Protein AF-A0A8J3QB70-F1 (afdb_monomer)

Radius of gyration: 19.23 Å; Cα contacts (8 Å, |Δi|>4): 123; chains: 1; bounding box: 42×31×62 Å

Mean predicted aligned error: 4.11 Å

Nearest PDB structures (foldseek):
  6f09-assembly3_P  TM=2.646E-01  e=9.491E-01  Homo sapiens
  7zub-assembly1_C  TM=2.980E-01  e=3.956E+00  Homo sapiens

Organism: NCBI:txid1392758

Solvent-accessible surface area (backbone atoms only — not comparable to full-atom values): 8640 Å² total; per-residue (Å²): 129,57,74,67,58,50,51,53,50,52,52,49,54,52,51,52,49,53,47,52,52,50,50,56,53,41,72,76,52,68,47,61,61,56,36,52,57,21,56,73,34,81,94,36,24,68,59,29,46,53,51,53,64,74,47,66,52,70,52,46,59,71,43,38,70,63,43,52,54,42,39,33,73,36,84,94,48,32,67,57,38,48,55,42,57,71,64,39,57,64,72,58,48,69,68,49,47,60,61,53,52,50,52,51,70,70,36,90,82,60,50,42,58,38,53,45,36,45,44,54,49,29,57,73,68,69,36,61,70,65,32,49,54,52,32,55,52,22,58,69,42,90,48,70,65,33,26,49,45,20,64,68,60,77,77,112

Sequence (156 aa):
MDSDSEQLWLAFVQAEQAYREAMGALRRTNMEEVLREGLERLPWRRQALAVLGASNVEISERLLPELFELAGVSHSLIDEVRRCISRIPRDVLERKLPGFVAVLIANPKSDYEAYRRTAELLRLLEMGDLLSELVDAAAMSPDSDIREVAVDFQRG

Foldseek 3Di:
DDPVVVVVVVVVVVVVVVVVVVLVVCVVDPVLVVLLVQLVDPVRNQVSLVSLLVDDLVSLLVCVLSLLVCLQPPPVCNVSSLSSNLVHDLVSCVVPVLVVLVVLLPDPPRDLSSLLSSLVSCVVNVVVVSSVVSLVSQCVDPDPSSNVSNVVRVVD

Secondary structure (DSSP, 8-state):
--HHHHHHHHHHHHHHHHHHHHHHHHTTS-HHHHHHHHHHSTTTHHHHHHHHHHS-HHHHHHTHHHHHHHHHH-TTSHHHHHHHHHTS-HHHHHHHHHHHHHHHHH-TT--HHHHHHHHHHHHHTT-HHHHHHHHHHHHT-SSHHHHHHHHHHTT-

Structure (mmCIF, N/CA/C/O backbone):
data_AF-A0A8J3QB70-F1
#
_entry.id   AF-A0A8J3QB70-F1
#
loop_
_atom_site.group_PDB
_atom_site.id
_atom_site.type_symbol
_atom_site.label_atom_id
_atom_site.label_alt_id
_atom_site.label_comp_id
_atom_site.label_asym_id
_atom_site.label_entity_id
_atom_site.label_seq_id
_atom_site.pdbx_PDB_ins_code
_atom_site.Cartn_x
_atom_site.Cartn_y
_atom_site.Cartn_z
_atom_site.occupancy
_atom_site.B_iso_or_equiv
_atom_site.auth_seq_id
_atom_site.auth_comp_id
_atom_site.auth_asym_id
_atom_site.auth_atom_id
_atom_site.pdbx_PDB_model_num
ATOM 1 N N . MET A 1 1 ? -7.386 -12.472 39.219 1.00 62.75 1 MET A N 1
ATOM 2 C CA . MET A 1 1 ? -6.705 -11.413 38.453 1.00 62.75 1 MET A CA 1
ATOM 3 C C . MET A 1 1 ? -6.066 -10.522 39.500 1.00 62.75 1 MET A C 1
ATOM 5 O O . MET A 1 1 ? -6.769 -10.204 40.451 1.00 62.75 1 MET A O 1
ATOM 9 N N . ASP A 1 2 ? -4.758 -10.274 39.453 1.00 84.06 2 ASP A N 1
ATOM 10 C CA . ASP A 1 2 ? -4.161 -9.320 40.398 1.00 84.06 2 ASP A CA 1
ATOM 11 C C . ASP A 1 2 ? -4.564 -7.881 40.029 1.00 84.06 2 ASP A C 1
ATOM 13 O O . ASP A 1 2 ? -5.095 -7.634 38.942 1.00 84.06 2 ASP A O 1
ATOM 17 N N . SER A 1 3 ? -4.368 -6.950 40.966 1.00 83.94 3 SER A N 1
ATOM 18 C CA . SER A 1 3 ? -4.778 -5.546 40.816 1.00 83.94 3 SER A CA 1
ATOM 19 C C . SER A 1 3 ? -4.171 -4.893 39.569 1.00 83.94 3 SER A C 1
ATOM 21 O O . SER A 1 3 ? -4.827 -4.081 38.922 1.00 83.94 3 SER A O 1
ATOM 23 N N . ASP A 1 4 ? -2.942 -5.258 39.209 1.00 89.12 4 ASP A N 1
ATOM 24 C CA . ASP A 1 4 ? -2.239 -4.681 38.061 1.00 89.12 4 ASP A CA 1
ATOM 25 C C . ASP A 1 4 ? -2.830 -5.198 36.744 1.00 89.12 4 ASP A C 1
ATOM 27 O O . ASP A 1 4 ? -3.078 -4.428 35.817 1.00 89.12 4 ASP A O 1
ATOM 31 N N . SER A 1 5 ? -3.148 -6.492 36.680 1.00 93.12 5 SER A N 1
ATOM 32 C CA . SER A 1 5 ? -3.818 -7.102 35.532 1.00 93.12 5 SER A CA 1
ATOM 33 C C . SER A 1 5 ? -5.226 -6.537 35.322 1.00 93.12 5 SER A C 1
ATOM 35 O O . SER A 1 5 ? -5.628 -6.305 34.182 1.00 93.12 5 SER A O 1
ATOM 37 N N . GLU A 1 6 ? -5.973 -6.281 36.400 1.00 94.81 6 GLU A N 1
ATOM 38 C CA . GLU A 1 6 ? -7.301 -5.658 36.324 1.00 94.81 6 GLU A CA 1
ATOM 39 C C . GLU A 1 6 ? -7.218 -4.207 35.824 1.00 94.81 6 GLU A C 1
ATOM 41 O O . GLU A 1 6 ? -7.992 -3.808 34.952 1.00 94.81 6 GLU A O 1
ATOM 46 N N . GLN A 1 7 ? -6.237 -3.432 36.297 1.00 95.38 7 GLN A N 1
ATOM 47 C CA . GLN A 1 7 ? -6.006 -2.061 35.831 1.00 95.38 7 GLN A CA 1
ATOM 48 C C . GLN A 1 7 ? -5.597 -2.008 34.354 1.00 95.38 7 GLN A C 1
ATOM 50 O O . GLN A 1 7 ? -6.139 -1.199 33.596 1.00 95.38 7 GLN A O 1
ATOM 55 N N . LEU A 1 8 ? -4.686 -2.886 33.921 1.00 96.25 8 LEU A N 1
ATOM 56 C CA . LEU A 1 8 ? -4.284 -2.992 32.516 1.00 96.25 8 LEU A CA 1
ATOM 57 C C . LEU A 1 8 ? -5.463 -3.390 31.620 1.00 96.25 8 LEU A C 1
ATOM 59 O O . LEU A 1 8 ? -5.638 -2.824 30.539 1.00 96.25 8 LEU A O 1
ATOM 63 N N . TRP A 1 9 ? -6.299 -4.324 32.078 1.00 95.81 9 TRP A N 1
ATOM 64 C CA . TRP A 1 9 ? -7.497 -4.736 31.352 1.00 95.81 9 TRP A CA 1
ATOM 65 C C . TRP A 1 9 ? -8.510 -3.594 31.211 1.00 95.81 9 TRP A C 1
ATOM 67 O O . TRP A 1 9 ? -9.014 -3.345 30.115 1.00 95.81 9 TRP A O 1
ATOM 77 N N . LEU A 1 10 ? -8.769 -2.847 32.287 1.00 96.88 10 LEU A N 1
ATOM 78 C CA . LEU A 1 10 ? -9.656 -1.681 32.251 1.00 96.88 10 LEU A CA 1
ATOM 79 C C . LEU A 1 10 ? -9.141 -0.601 31.292 1.00 96.88 10 LEU A C 1
ATOM 81 O O . LEU A 1 10 ? -9.922 -0.069 30.501 1.00 96.88 10 LEU A O 1
ATOM 85 N N . ALA A 1 11 ? -7.837 -0.316 31.309 1.00 97.12 11 ALA A N 1
ATOM 86 C CA . ALA A 1 11 ? -7.223 0.638 30.387 1.00 97.12 11 ALA A CA 1
ATOM 87 C C . ALA A 1 11 ? -7.376 0.198 28.919 1.00 97.12 11 ALA A C 1
ATOM 89 O O . ALA A 1 11 ? -7.689 1.019 28.055 1.00 97.12 11 ALA A O 1
ATOM 90 N N . PHE A 1 12 ? -7.218 -1.098 28.634 1.00 96.44 12 PHE A N 1
ATOM 91 C CA . PHE A 1 12 ? -7.436 -1.651 27.298 1.00 96.44 12 PHE A CA 1
ATOM 92 C C . PHE A 1 12 ? -8.887 -1.476 26.826 1.00 96.44 12 PHE A C 1
ATOM 94 O O . PHE A 1 12 ? -9.117 -0.983 25.721 1.00 96.44 12 PHE A O 1
ATOM 101 N N . VAL A 1 13 ? -9.871 -1.814 27.668 1.00 97.62 13 VAL A N 1
ATOM 102 C CA . VAL A 1 13 ? -11.301 -1.657 27.341 1.00 97.62 13 VAL A CA 1
ATOM 103 C C . VAL A 1 13 ? -11.650 -0.189 27.069 1.00 97.62 13 VAL A C 1
ATOM 105 O O . VAL A 1 13 ? -12.363 0.111 26.110 1.00 97.62 13 VAL A O 1
ATOM 108 N N . GLN A 1 14 ? -11.114 0.742 27.864 1.00 97.62 14 GLN A N 1
ATOM 109 C CA . GLN A 1 14 ? -11.310 2.180 27.649 1.00 97.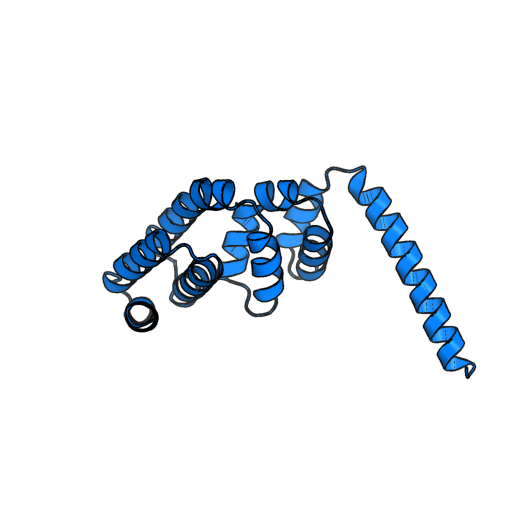62 14 GLN A CA 1
ATOM 110 C C . GLN A 1 14 ? -10.693 2.656 26.328 1.00 97.62 14 GLN A C 1
ATOM 112 O O . GLN A 1 14 ? -11.329 3.410 25.588 1.00 97.62 14 GLN A O 1
ATOM 117 N N . ALA A 1 15 ? -9.485 2.193 25.999 1.00 96.12 15 ALA A N 1
ATOM 118 C CA . ALA A 1 15 ? -8.838 2.511 24.730 1.00 96.12 15 ALA A CA 1
ATOM 119 C C . ALA A 1 15 ? -9.634 1.970 23.530 1.00 96.12 15 ALA A C 1
ATOM 121 O O . ALA A 1 15 ? -9.799 2.671 22.530 1.00 96.12 15 ALA A O 1
ATOM 122 N N . GLU A 1 16 ? -10.181 0.756 23.632 1.00 95.94 16 GLU A N 1
ATOM 123 C CA . GLU A 1 16 ? -11.034 0.173 22.595 1.00 95.94 16 GLU A CA 1
ATOM 124 C C . GLU A 1 16 ? -12.334 0.974 22.409 1.00 95.94 16 GLU A C 1
ATOM 126 O O . GLU A 1 16 ? -12.769 1.202 21.276 1.00 95.94 16 GLU A O 1
ATOM 131 N N . GLN A 1 17 ? -12.952 1.438 23.499 1.00 96.88 17 GLN A N 1
ATOM 132 C CA . GLN A 1 17 ? -14.138 2.289 23.423 1.00 96.88 17 GLN A CA 1
ATOM 133 C C . GLN A 1 17 ? -13.825 3.625 22.734 1.00 96.88 17 GLN A C 1
ATOM 135 O O . GLN A 1 17 ? -14.523 3.997 21.788 1.00 96.88 17 GLN A O 1
ATOM 140 N N . ALA A 1 18 ? -12.744 4.300 23.137 1.00 96.00 18 ALA A N 1
ATOM 141 C CA . ALA A 1 18 ? -12.305 5.546 22.510 1.00 96.00 18 ALA A CA 1
ATOM 142 C C . ALA A 1 18 ? -11.999 5.356 21.013 1.00 96.00 18 ALA A C 1
ATOM 144 O O . ALA A 1 18 ? -12.390 6.179 20.183 1.00 96.00 18 ALA A O 1
ATOM 145 N N . TYR A 1 19 ? -11.366 4.238 20.642 1.00 93.44 19 TYR A N 1
ATOM 146 C CA . TYR A 1 19 ? -11.132 3.878 19.244 1.00 93.44 19 TYR A CA 1
ATOM 147 C C . TYR A 1 19 ? -12.443 3.699 18.465 1.00 93.44 19 TYR A C 1
ATOM 149 O O . TYR A 1 19 ? -12.586 4.245 17.370 1.00 93.44 19 TYR A O 1
ATOM 157 N N . ARG A 1 20 ? -13.425 2.975 19.019 1.00 93.25 20 ARG A N 1
ATOM 158 C CA . ARG A 1 20 ? -14.737 2.774 18.378 1.00 93.25 20 ARG A CA 1
ATOM 159 C C . ARG A 1 20 ? -15.480 4.092 18.164 1.00 93.25 20 ARG A C 1
ATOM 161 O O . ARG A 1 20 ? -16.048 4.302 17.090 1.00 93.25 20 ARG A O 1
ATOM 168 N N . GLU A 1 21 ? -15.448 4.988 19.146 1.00 95.50 21 GLU A N 1
ATOM 169 C CA . GLU A 1 21 ? -16.043 6.324 19.045 1.00 95.50 21 GLU A CA 1
ATOM 170 C C . GLU A 1 21 ? -15.349 7.172 17.967 1.00 95.50 21 GLU A C 1
ATOM 172 O O . GLU A 1 21 ? -16.026 7.742 17.104 1.00 95.50 21 GLU A O 1
ATOM 177 N N . ALA A 1 22 ? -14.011 7.179 17.945 1.00 94.19 22 ALA A N 1
ATOM 178 C CA . ALA A 1 22 ? -13.217 7.876 16.935 1.00 94.19 22 ALA A CA 1
ATOM 179 C C . ALA A 1 22 ? -13.473 7.334 15.519 1.00 94.19 22 ALA A C 1
ATOM 181 O O . ALA A 1 22 ? -13.692 8.113 14.593 1.00 94.19 22 ALA A O 1
ATOM 182 N N . MET A 1 23 ? -13.537 6.011 15.346 1.00 93.00 23 MET A N 1
ATOM 183 C CA . MET A 1 23 ? -13.899 5.379 14.073 1.00 93.00 23 MET A CA 1
ATOM 184 C C . MET A 1 23 ? -15.318 5.745 13.634 1.00 93.00 23 MET A C 1
ATOM 186 O O . MET A 1 23 ? -15.562 5.999 12.453 1.00 93.00 23 MET A O 1
ATOM 190 N N . GLY A 1 24 ? -16.264 5.802 14.575 1.00 92.12 24 GLY A N 1
ATOM 191 C CA . GLY A 1 24 ? -17.619 6.272 14.310 1.00 92.12 24 GLY A CA 1
ATOM 192 C C . GLY A 1 24 ? -17.649 7.725 13.833 1.00 92.12 24 GLY A C 1
ATOM 193 O O . GLY A 1 24 ? -18.392 8.042 12.906 1.00 92.12 24 GLY A O 1
ATOM 194 N N . ALA A 1 25 ? -16.840 8.600 14.436 1.00 93.88 25 ALA A N 1
ATOM 195 C CA . ALA A 1 25 ? -16.692 9.988 14.005 1.00 93.88 25 ALA A CA 1
ATOM 196 C C . ALA A 1 25 ? -16.044 10.092 12.620 1.00 93.88 25 ALA A C 1
ATOM 198 O O . ALA A 1 25 ? -16.581 10.783 11.759 1.00 93.88 25 ALA A O 1
ATOM 199 N N . LEU A 1 26 ? -14.963 9.349 12.377 1.00 92.94 26 LEU A N 1
ATOM 200 C CA . LEU A 1 26 ? -14.238 9.349 11.109 1.00 92.94 26 LEU A CA 1
ATOM 201 C C . LEU A 1 26 ? -15.118 8.895 9.933 1.00 92.94 26 LEU A C 1
ATOM 203 O O . LEU A 1 26 ? -15.086 9.489 8.863 1.00 92.94 26 LEU A O 1
ATOM 207 N N . ARG A 1 27 ? -15.989 7.900 10.135 1.00 90.38 27 ARG A N 1
ATOM 208 C CA . ARG A 1 27 ? -16.948 7.452 9.104 1.00 90.38 27 ARG A CA 1
ATOM 209 C C . ARG A 1 27 ? -17.987 8.509 8.715 1.00 90.38 27 ARG A C 1
ATOM 211 O O . ARG A 1 27 ? -18.642 8.351 7.691 1.00 90.38 27 ARG A O 1
ATOM 218 N N . ARG A 1 28 ? -18.176 9.547 9.536 1.00 92.38 28 ARG A N 1
ATOM 219 C CA . ARG A 1 28 ? -19.089 10.670 9.263 1.00 92.38 28 ARG A CA 1
ATOM 220 C C . ARG A 1 28 ? -18.389 11.866 8.612 1.00 92.38 28 ARG A C 1
ATOM 222 O O . ARG A 1 28 ? -19.056 12.856 8.327 1.00 92.38 28 ARG A O 1
ATOM 229 N N . THR A 1 29 ? -17.076 11.801 8.401 1.00 92.69 29 THR A N 1
ATOM 230 C CA . THR A 1 29 ? -16.297 12.838 7.712 1.00 92.69 29 THR A CA 1
ATOM 231 C C . THR A 1 29 ? -15.894 12.373 6.311 1.00 92.69 29 THR A C 1
ATOM 233 O O . THR A 1 29 ? -16.279 11.292 5.858 1.00 92.69 29 THR A O 1
ATOM 236 N N . ASN A 1 30 ? -15.098 13.185 5.607 1.00 93.19 30 ASN A N 1
ATOM 237 C CA . ASN A 1 30 ? -14.412 12.751 4.396 1.00 93.19 30 ASN A CA 1
ATOM 238 C C . ASN A 1 30 ? -13.240 11.819 4.753 1.00 93.19 30 ASN A C 1
ATOM 240 O O . ASN A 1 30 ? -12.077 12.222 4.764 1.00 93.19 30 ASN A O 1
ATOM 244 N N . MET A 1 31 ? -13.558 10.571 5.099 1.00 94.44 31 MET A N 1
ATOM 245 C CA . MET A 1 31 ? -12.571 9.590 5.559 1.00 94.44 31 MET A CA 1
ATOM 246 C C . MET A 1 31 ? -11.460 9.344 4.531 1.00 94.44 31 MET A C 1
ATOM 248 O O . MET A 1 31 ? -10.323 9.108 4.918 1.00 94.44 31 MET A O 1
ATOM 252 N N . GLU A 1 32 ? -11.765 9.431 3.235 1.00 95.56 32 GLU A N 1
ATOM 253 C CA . GLU A 1 32 ? -10.765 9.303 2.173 1.00 95.56 32 GLU A CA 1
ATOM 254 C C . GLU A 1 32 ? -9.684 10.386 2.268 1.00 95.56 32 GLU A C 1
ATOM 256 O O . GLU A 1 32 ? -8.500 10.069 2.228 1.00 95.56 32 GLU A O 1
ATOM 261 N N . GLU A 1 33 ? 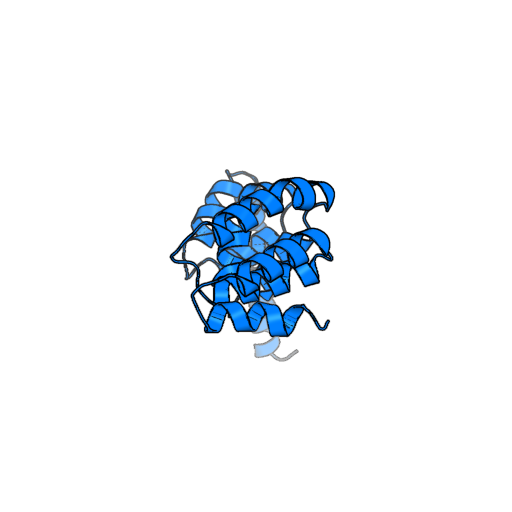-10.077 11.648 2.436 1.00 95.81 33 GLU A N 1
ATOM 262 C CA . GLU A 1 33 ? -9.148 12.778 2.536 1.00 95.81 33 GLU A CA 1
ATOM 263 C C . GLU A 1 33 ? -8.283 12.696 3.798 1.00 95.81 33 GLU A C 1
ATOM 265 O O . GLU A 1 33 ? -7.067 12.859 3.723 1.00 95.81 33 GLU A O 1
ATOM 270 N N . VAL A 1 34 ? -8.886 12.335 4.935 1.00 96.00 34 VAL A N 1
ATOM 271 C CA . VAL A 1 34 ? -8.145 12.132 6.191 1.00 96.00 34 VAL A CA 1
ATOM 272 C C . VAL A 1 34 ? -7.130 10.995 6.057 1.00 96.00 34 VAL A C 1
ATOM 274 O O . VAL A 1 34 ? -6.005 11.094 6.549 1.00 96.00 34 VAL A O 1
ATOM 277 N N . LEU A 1 35 ? -7.509 9.899 5.394 1.00 96.62 35 LEU A N 1
ATOM 278 C CA . LEU A 1 35 ? -6.607 8.772 5.180 1.00 96.62 35 LEU A CA 1
ATOM 279 C C . LEU A 1 35 ? -5.500 9.108 4.185 1.00 96.62 35 LEU A C 1
ATOM 281 O O . LEU A 1 35 ? -4.362 8.734 4.446 1.00 96.62 35 LEU A O 1
ATOM 285 N N . ARG A 1 36 ? -5.791 9.853 3.114 1.00 97.00 36 ARG A N 1
ATOM 286 C CA . ARG A 1 36 ? -4.776 10.362 2.181 1.00 97.00 36 ARG A CA 1
ATOM 287 C C . ARG A 1 36 ? -3.711 11.179 2.912 1.00 97.00 36 ARG A C 1
ATOM 289 O O . ARG A 1 36 ? -2.533 10.837 2.852 1.00 97.00 36 ARG A O 1
ATOM 296 N N . GLU A 1 37 ? -4.127 12.167 3.704 1.00 95.75 37 GLU A N 1
ATOM 297 C CA . GLU A 1 37 ? -3.215 12.976 4.527 1.00 95.75 37 GLU A CA 1
ATOM 298 C C . GLU A 1 37 ? -2.428 12.108 5.529 1.00 95.75 37 GLU A C 1
ATOM 300 O O . GLU A 1 37 ? -1.231 12.306 5.760 1.00 95.75 37 GLU A O 1
ATOM 305 N N . GLY A 1 38 ? -3.087 11.102 6.110 1.00 95.62 38 GLY A N 1
ATOM 306 C CA . GLY A 1 38 ? -2.456 10.131 6.999 1.00 95.62 38 GLY A CA 1
ATOM 307 C C . GLY A 1 38 ? -1.386 9.273 6.317 1.00 95.62 38 GLY A C 1
ATOM 308 O O . GLY A 1 38 ? -0.360 8.988 6.933 1.00 95.62 38 GLY A O 1
ATOM 309 N N . LEU A 1 39 ? -1.588 8.881 5.056 1.00 95.56 39 LEU A N 1
ATOM 310 C CA . LEU A 1 39 ? -0.618 8.114 4.269 1.00 95.56 39 LEU A CA 1
ATOM 311 C C . LEU A 1 39 ? 0.612 8.956 3.899 1.00 95.56 39 LEU A C 1
ATOM 313 O O . LEU A 1 39 ? 1.734 8.443 3.912 1.00 95.56 39 LEU A O 1
ATOM 317 N N . GLU A 1 40 ? 0.442 10.252 3.652 1.00 93.06 40 GLU A N 1
ATOM 318 C CA . GLU A 1 40 ? 1.552 11.166 3.357 1.00 93.06 40 GLU A CA 1
ATOM 319 C C . GLU A 1 40 ? 2.449 11.404 4.586 1.00 93.06 40 GLU A C 1
ATOM 321 O O . GLU A 1 40 ? 3.674 11.512 4.468 1.00 93.06 40 GLU A O 1
ATOM 326 N N . ARG A 1 41 ? 1.878 11.408 5.797 1.00 92.06 41 ARG A N 1
ATOM 327 C CA . ARG A 1 41 ? 2.600 11.729 7.038 1.00 92.06 41 ARG A CA 1
ATOM 328 C C . ARG A 1 41 ? 3.225 10.501 7.698 1.00 92.06 41 ARG A C 1
ATOM 330 O O . ARG A 1 41 ? 2.531 9.655 8.258 1.00 92.06 41 ARG A O 1
ATOM 337 N N . LEU A 1 42 ? 4.564 10.457 7.743 1.00 87.38 42 LEU A N 1
ATOM 338 C CA . LEU A 1 42 ? 5.337 9.365 8.367 1.00 87.38 42 LEU A CA 1
ATOM 339 C C . LEU A 1 42 ? 4.822 8.926 9.755 1.00 87.38 42 LEU A C 1
ATOM 341 O O . LEU A 1 42 ? 4.676 7.720 9.953 1.00 87.38 42 LEU A O 1
ATOM 345 N N . PRO A 1 43 ? 4.497 9.834 10.702 1.00 91.50 43 PRO A N 1
ATOM 346 C CA . PRO A 1 43 ? 4.048 9.423 12.032 1.00 91.50 43 PRO A CA 1
ATOM 347 C C . PRO A 1 43 ? 2.654 8.780 12.055 1.00 91.50 43 PRO A C 1
ATOM 349 O O . PRO A 1 43 ? 2.299 8.162 13.055 1.00 91.50 43 PRO A O 1
ATOM 352 N N . TRP A 1 44 ? 1.850 8.963 11.002 1.00 94.00 44 TRP A N 1
ATOM 353 C CA . TRP A 1 44 ? 0.432 8.577 10.958 1.00 94.00 44 TRP A CA 1
ATOM 354 C C . TRP A 1 44 ? 0.155 7.433 9.989 1.00 94.00 44 TRP A C 1
ATOM 356 O O . TRP A 1 44 ? -0.891 6.790 10.065 1.00 94.00 44 TRP A O 1
ATOM 366 N N . ARG A 1 45 ? 1.101 7.146 9.094 1.00 94.75 45 ARG A N 1
ATOM 367 C CA . ARG A 1 45 ? 0.939 6.182 8.006 1.00 94.75 45 ARG A CA 1
ATOM 368 C C . ARG A 1 45 ? 0.510 4.799 8.481 1.00 94.75 45 ARG A C 1
ATOM 370 O O . ARG A 1 45 ? -0.382 4.199 7.890 1.00 94.75 45 ARG A O 1
ATOM 377 N N . ARG A 1 46 ? 1.100 4.299 9.573 1.00 94.38 46 ARG A N 1
ATOM 378 C CA . ARG A 1 46 ? 0.733 2.993 10.148 1.00 94.38 46 ARG A CA 1
ATOM 379 C C . ARG A 1 46 ? -0.734 2.975 10.591 1.00 94.38 46 ARG A C 1
ATOM 381 O O . ARG A 1 46 ? -1.438 2.007 10.325 1.00 94.38 46 ARG A O 1
ATOM 388 N N . GLN A 1 47 ? -1.200 4.038 11.240 1.00 95.00 47 GLN A N 1
ATOM 389 C CA . GLN A 1 47 ? -2.584 4.179 11.690 1.00 95.00 47 GLN A CA 1
ATOM 390 C C . GLN A 1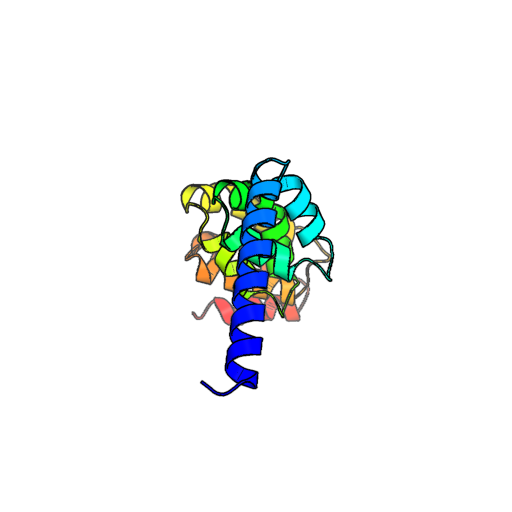 47 ? -3.533 4.343 10.502 1.00 95.00 47 GLN A C 1
ATOM 392 O O . GLN A 1 47 ? -4.579 3.702 10.484 1.00 95.00 47 GLN A O 1
ATOM 397 N N . ALA A 1 48 ? -3.151 5.122 9.486 1.00 96.56 48 ALA A N 1
ATOM 398 C CA . ALA A 1 48 ? -3.926 5.265 8.257 1.00 96.56 48 ALA A CA 1
ATOM 399 C C . ALA A 1 48 ? -4.114 3.912 7.552 1.00 96.56 48 ALA A C 1
ATOM 401 O O . ALA A 1 48 ? -5.239 3.543 7.226 1.00 96.56 48 ALA A O 1
ATOM 402 N N . LEU A 1 49 ? -3.047 3.117 7.411 1.00 96.38 49 LEU A N 1
ATOM 403 C CA . LEU A 1 49 ? -3.121 1.766 6.845 1.00 96.38 49 LEU A CA 1
ATOM 404 C C . LEU A 1 49 ? -3.966 0.815 7.701 1.00 96.38 49 LEU A C 1
ATOM 406 O O . LEU A 1 49 ? -4.747 0.040 7.155 1.00 96.38 49 LEU A O 1
ATOM 410 N N . ALA A 1 50 ? -3.862 0.881 9.032 1.00 94.50 50 ALA A N 1
ATOM 411 C CA . ALA A 1 50 ? -4.691 0.067 9.922 1.00 94.50 50 ALA A CA 1
ATOM 412 C C . ALA A 1 50 ? -6.185 0.404 9.773 1.00 94.50 50 ALA A C 1
ATOM 414 O O . ALA A 1 50 ? -7.021 -0.494 9.655 1.00 94.50 50 ALA A O 1
ATOM 415 N N . VAL A 1 51 ? -6.523 1.696 9.724 1.00 94.94 51 VAL A N 1
ATOM 416 C CA . VAL A 1 51 ? -7.897 2.162 9.504 1.00 94.94 51 VAL A CA 1
ATOM 417 C C . VAL A 1 51 ? -8.391 1.756 8.119 1.00 94.94 51 VAL A C 1
ATOM 419 O O . VAL A 1 51 ? -9.509 1.259 8.000 1.00 94.94 51 VAL A O 1
ATOM 422 N N . LEU A 1 52 ? -7.570 1.903 7.081 1.00 95.69 52 LEU A N 1
ATOM 423 C CA . LEU A 1 52 ? -7.905 1.490 5.720 1.00 95.69 52 LEU A CA 1
ATOM 424 C C . LEU A 1 52 ? -8.143 -0.028 5.633 1.00 95.69 52 LEU A C 1
ATOM 426 O O . LEU A 1 52 ? -9.135 -0.479 5.056 1.00 95.69 52 LEU A O 1
ATOM 430 N N . GLY A 1 53 ? -7.303 -0.815 6.310 1.00 93.94 53 GLY A N 1
ATOM 431 C CA . GLY A 1 53 ? -7.448 -2.259 6.506 1.00 93.94 53 GLY A CA 1
ATOM 432 C C . GLY A 1 53 ? -8.778 -2.675 7.149 1.00 93.94 53 GLY A C 1
ATOM 433 O O . GLY A 1 53 ? -9.312 -3.733 6.826 1.00 93.94 53 GLY A O 1
ATOM 434 N N . ALA A 1 54 ? -9.344 -1.824 8.007 1.00 91.81 54 ALA A N 1
ATOM 435 C CA . ALA A 1 54 ? -10.627 -2.038 8.681 1.00 91.81 54 ALA A CA 1
ATOM 436 C C . ALA A 1 54 ? -11.822 -1.324 8.009 1.00 91.81 54 ALA A C 1
ATOM 438 O O . ALA A 1 54 ? -12.960 -1.442 8.472 1.00 91.81 54 ALA A O 1
ATOM 439 N N . SER A 1 55 ? -11.577 -0.552 6.947 1.00 91.12 55 SER A N 1
ATOM 440 C CA . SER A 1 55 ? -12.582 0.252 6.240 1.00 91.12 55 SER A CA 1
ATOM 441 C C . SER A 1 55 ? -13.116 -0.453 4.994 1.00 91.12 55 SER A C 1
ATOM 443 O O . SER A 1 55 ? -12.662 -1.544 4.641 1.00 91.12 55 SER A O 1
ATOM 445 N N . ASN A 1 56 ? -14.098 0.165 4.328 1.00 91.12 56 ASN A N 1
ATOM 446 C CA . ASN A 1 56 ? -14.642 -0.365 3.082 1.00 91.12 56 ASN A CA 1
ATOM 447 C C . ASN A 1 56 ? -13.608 -0.304 1.939 1.00 91.12 56 ASN A C 1
ATOM 449 O O . ASN A 1 56 ? -12.784 0.612 1.881 1.00 91.12 56 ASN A O 1
ATOM 453 N N . VAL A 1 57 ? -13.650 -1.295 1.051 1.00 94.94 57 VAL A N 1
ATOM 454 C CA . VAL A 1 57 ? -12.654 -1.526 -0.000 1.00 94.94 57 VAL A CA 1
ATOM 455 C C . VAL A 1 57 ? -12.609 -0.411 -1.042 1.00 94.94 57 VAL A C 1
ATOM 457 O O . VAL A 1 57 ? -11.534 -0.111 -1.554 1.00 94.94 57 VAL A O 1
ATOM 460 N N . GLU A 1 58 ? -13.715 0.290 -1.299 1.00 95.38 58 GLU A N 1
ATOM 461 C CA . GLU A 1 58 ? -13.750 1.356 -2.310 1.00 95.38 58 GLU A CA 1
ATOM 462 C C . GLU A 1 58 ? -12.909 2.565 -1.881 1.00 95.38 58 GLU A C 1
ATOM 464 O O . GLU A 1 58 ? -12.520 3.385 -2.708 1.00 95.38 58 GLU A O 1
ATOM 469 N N . ILE A 1 59 ? -12.596 2.702 -0.587 1.00 95.50 59 ILE A N 1
ATOM 470 C CA . ILE A 1 59 ? -11.632 3.710 -0.131 1.00 95.50 59 ILE A CA 1
ATOM 471 C C . ILE A 1 59 ? -10.214 3.285 -0.514 1.00 95.50 59 ILE A C 1
ATOM 473 O O . ILE A 1 59 ? -9.469 4.109 -1.034 1.00 95.50 59 ILE A O 1
ATOM 477 N N . SER A 1 60 ? -9.861 2.005 -0.354 1.00 96.38 60 SER A N 1
ATOM 478 C CA . SER A 1 60 ? -8.581 1.476 -0.847 1.00 96.38 60 SER A CA 1
ATOM 479 C C . SER A 1 60 ? -8.469 1.606 -2.364 1.00 96.38 60 SER A C 1
ATOM 481 O O . SER A 1 60 ? -7.409 1.947 -2.869 1.00 96.38 60 SER A O 1
ATOM 483 N N . GLU A 1 61 ? -9.562 1.395 -3.101 1.00 96.94 61 GLU A N 1
ATOM 484 C CA . GLU A 1 61 ? -9.598 1.599 -4.554 1.00 96.94 61 GLU A CA 1
ATOM 485 C C . GLU A 1 61 ? -9.337 3.044 -4.978 1.00 96.94 61 GLU A C 1
ATOM 487 O O . GLU A 1 61 ? -8.719 3.281 -6.025 1.00 96.94 61 GLU A O 1
ATOM 492 N N . ARG A 1 62 ? -9.861 4.008 -4.211 1.00 96.69 62 ARG A N 1
ATOM 493 C CA . ARG A 1 62 ? -9.675 5.444 -4.456 1.00 96.69 62 ARG A CA 1
ATOM 494 C C . ARG A 1 62 ? -8.284 5.919 -4.053 1.00 96.69 62 ARG A C 1
ATOM 496 O O . ARG A 1 62 ? -7.739 6.763 -4.751 1.00 96.69 62 ARG A O 1
ATOM 503 N N . LEU A 1 63 ? -7.704 5.317 -3.015 1.00 97.56 63 LEU A N 1
ATOM 504 C CA . LEU A 1 63 ? -6.338 5.570 -2.542 1.00 97.56 63 LEU A CA 1
ATOM 505 C C . LEU A 1 63 ? -5.290 4.630 -3.160 1.00 97.56 63 LEU A C 1
ATOM 507 O O . LEU A 1 63 ? -4.166 4.528 -2.670 1.00 97.56 63 LEU A O 1
ATOM 511 N N . LEU A 1 64 ? -5.652 3.890 -4.213 1.00 97.50 64 LEU A N 1
ATOM 512 C CA . LEU A 1 64 ? -4.735 2.957 -4.861 1.00 97.50 64 LEU A CA 1
ATOM 513 C C . LEU A 1 64 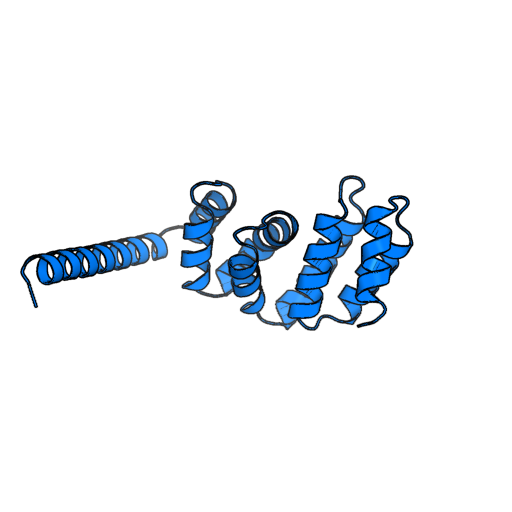? -3.451 3.632 -5.384 1.00 97.50 64 LEU A C 1
ATOM 515 O O . LEU A 1 64 ? -2.401 3.013 -5.226 1.00 97.50 64 LEU A O 1
ATOM 519 N N . PRO A 1 65 ? -3.473 4.852 -5.963 1.00 96.25 65 PRO A N 1
ATOM 520 C CA . PRO A 1 65 ? -2.240 5.537 -6.354 1.00 96.25 65 PRO A CA 1
ATOM 521 C C . PRO A 1 65 ? -1.258 5.704 -5.184 1.00 96.25 65 PRO A C 1
ATOM 523 O O . PRO A 1 65 ? -0.095 5.324 -5.292 1.00 96.25 65 PRO A O 1
ATOM 526 N N . GLU A 1 66 ? -1.743 6.189 -4.041 1.00 96.19 66 GLU A N 1
ATOM 527 C CA . GLU A 1 66 ? -0.952 6.423 -2.833 1.00 96.19 66 GLU A CA 1
ATOM 528 C C . GLU A 1 66 ? -0.455 5.102 -2.227 1.00 96.19 66 GLU A C 1
ATOM 530 O O . GLU A 1 66 ? 0.688 4.996 -1.779 1.00 96.19 66 GLU A O 1
ATOM 535 N N . LEU A 1 67 ? -1.290 4.057 -2.240 1.00 96.81 67 LEU A N 1
ATOM 536 C CA . LEU A 1 67 ? -0.884 2.719 -1.807 1.00 96.81 67 LEU A CA 1
ATOM 537 C C . LEU A 1 67 ? 0.192 2.121 -2.715 1.00 96.81 67 LEU A C 1
ATOM 539 O O . LEU A 1 67 ? 1.122 1.493 -2.213 1.00 96.81 67 LEU A O 1
ATOM 543 N N . PHE A 1 68 ? 0.080 2.299 -4.031 1.00 95.69 68 PHE A N 1
ATOM 544 C CA . PHE A 1 68 ? 1.062 1.795 -4.985 1.00 95.69 68 PHE A CA 1
ATOM 545 C C . PHE A 1 68 ? 2.419 2.477 -4.790 1.00 95.69 68 PHE A C 1
ATOM 547 O O . PHE A 1 68 ? 3.438 1.795 -4.703 1.00 95.69 68 PHE A O 1
ATOM 554 N N . GLU A 1 69 ? 2.430 3.801 -4.623 1.00 92.69 69 GLU A N 1
ATOM 555 C CA . GLU A 1 69 ? 3.650 4.546 -4.304 1.00 92.69 69 GLU A CA 1
ATOM 556 C C . GLU A 1 69 ? 4.288 4.038 -3.002 1.00 92.69 69 GLU A C 1
ATOM 558 O O . GLU A 1 69 ? 5.478 3.717 -2.966 1.00 92.69 69 GLU A O 1
ATOM 563 N N . LEU A 1 70 ? 3.490 3.861 -1.943 1.00 93.44 70 LEU A N 1
ATOM 564 C CA . LEU A 1 70 ? 3.978 3.343 -0.664 1.00 93.44 70 LEU A CA 1
ATOM 565 C C . LEU A 1 70 ? 4.515 1.913 -0.746 1.00 93.44 70 LEU A C 1
ATOM 567 O O . LEU A 1 70 ? 5.472 1.592 -0.035 1.00 93.44 70 LEU A O 1
ATOM 571 N N . ALA A 1 71 ? 3.931 1.070 -1.600 1.00 92.06 71 ALA A N 1
ATOM 572 C CA . ALA A 1 71 ? 4.415 -0.286 -1.830 1.00 92.06 71 ALA A CA 1
ATOM 573 C C . ALA A 1 71 ? 5.831 -0.287 -2.427 1.00 92.06 71 ALA A C 1
ATOM 575 O O . ALA A 1 71 ? 6.589 -1.214 -2.152 1.00 92.06 71 ALA A O 1
ATOM 576 N N . GLY A 1 72 ? 6.186 0.752 -3.192 1.00 84.12 72 GLY A N 1
ATOM 577 C CA . GLY A 1 72 ? 7.503 0.923 -3.804 1.00 84.12 72 GLY A CA 1
ATOM 578 C C . GLY A 1 72 ? 8.593 1.443 -2.862 1.00 84.12 72 GLY A C 1
ATOM 579 O O . GLY A 1 72 ? 9.762 1.168 -3.107 1.00 84.12 72 GLY A O 1
ATOM 580 N N . VAL A 1 73 ? 8.242 2.165 -1.787 1.00 82.62 73 VAL A N 1
ATOM 581 C CA . VAL A 1 73 ? 9.230 2.920 -0.976 1.00 82.62 73 VAL A CA 1
ATOM 582 C C . VAL A 1 73 ? 9.305 2.536 0.506 1.00 82.62 73 VAL A C 1
ATOM 584 O O . VAL A 1 73 ? 10.266 2.890 1.189 1.00 82.62 73 VAL A O 1
ATOM 587 N N . SER A 1 74 ? 8.293 1.866 1.070 1.00 76.00 74 SER A N 1
ATOM 588 C CA . SER A 1 74 ? 8.206 1.672 2.525 1.00 76.00 74 SER A CA 1
ATOM 589 C C . SER A 1 74 ? 8.566 0.255 2.969 1.00 76.00 74 SER A C 1
ATOM 591 O O . SER A 1 74 ? 7.724 -0.633 2.947 1.00 76.00 74 SER A O 1
ATOM 593 N N . HIS A 1 75 ? 9.780 0.052 3.493 1.00 76.62 75 HIS A N 1
ATOM 594 C CA . HIS A 1 75 ? 10.201 -1.263 4.007 1.00 76.62 75 HIS A CA 1
ATOM 595 C C . HIS A 1 75 ? 9.413 -1.740 5.239 1.00 76.62 75 HIS A C 1
ATOM 597 O O . HIS A 1 75 ? 9.097 -2.919 5.350 1.00 76.62 75 HIS A O 1
ATOM 603 N N . SER A 1 76 ? 9.094 -0.848 6.182 1.00 86.88 76 SER A N 1
ATOM 604 C CA . SER A 1 76 ? 8.512 -1.235 7.481 1.00 86.88 76 SER A CA 1
ATOM 605 C C . SER A 1 76 ? 6.9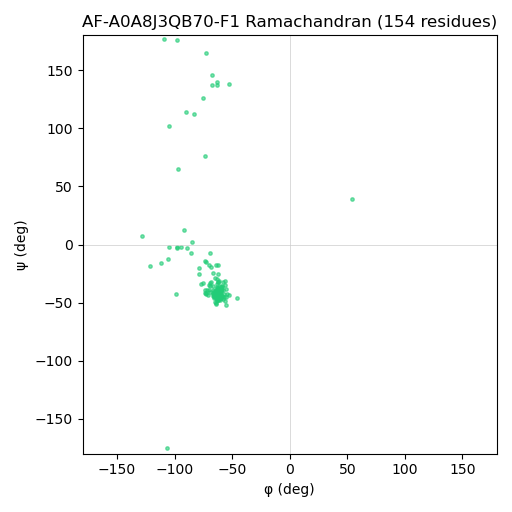90 -1.399 7.482 1.00 86.88 76 SER A C 1
ATOM 607 O O . SER A 1 76 ? 6.431 -1.801 8.503 1.00 86.88 76 SER A O 1
ATOM 609 N N . LEU A 1 77 ? 6.327 -1.046 6.376 1.00 89.88 77 LEU A N 1
ATOM 610 C CA . LEU A 1 77 ? 4.867 -1.067 6.228 1.00 89.88 77 LEU A CA 1
ATOM 611 C C . LEU A 1 77 ? 4.415 -1.839 4.984 1.00 89.88 77 LEU A C 1
ATOM 613 O O . LEU A 1 77 ? 3.236 -1.801 4.628 1.00 89.88 77 LEU A O 1
ATOM 617 N N . ILE A 1 78 ? 5.342 -2.508 4.294 1.00 91.12 78 ILE A N 1
ATOM 618 C CA . ILE A 1 78 ? 5.067 -3.127 2.997 1.00 91.12 78 ILE A CA 1
ATOM 619 C C . ILE A 1 78 ? 3.962 -4.184 3.083 1.00 91.12 78 ILE A C 1
ATOM 621 O O . ILE A 1 78 ? 3.116 -4.265 2.194 1.00 91.12 78 ILE A O 1
ATOM 625 N N . ASP A 1 79 ? 3.905 -4.937 4.181 1.00 92.12 79 ASP A N 1
ATOM 626 C CA . ASP A 1 79 ? 2.896 -5.973 4.397 1.00 92.12 79 ASP A CA 1
ATOM 627 C C . ASP A 1 79 ? 1.512 -5.372 4.674 1.00 92.12 79 ASP A C 1
ATOM 629 O O . ASP A 1 79 ? 0.494 -5.884 4.209 1.00 92.12 79 ASP A O 1
ATOM 633 N N . GLU A 1 80 ? 1.431 -4.278 5.433 1.00 94.62 80 GLU A N 1
ATOM 634 C CA . GLU A 1 80 ? 0.200 -3.508 5.627 1.00 94.62 80 GLU A CA 1
ATOM 635 C C . GLU A 1 80 ? -0.319 -2.933 4.299 1.00 94.62 80 GLU A C 1
ATOM 637 O O . GLU A 1 80 ? -1.510 -3.060 4.004 1.00 94.62 80 GLU A O 1
ATOM 642 N N . VAL A 1 81 ? 0.564 -2.359 3.476 1.00 96.00 81 VAL A N 1
ATOM 643 C CA . VAL A 1 81 ? 0.202 -1.800 2.163 1.00 96.00 81 VAL A CA 1
ATOM 644 C C . VAL A 1 81 ? -0.289 -2.898 1.221 1.00 96.00 81 VAL A C 1
ATOM 646 O O . VAL A 1 81 ? -1.384 -2.793 0.667 1.00 96.00 81 VAL A O 1
ATOM 649 N N . ARG A 1 82 ? 0.466 -3.995 1.095 1.00 95.19 82 ARG A N 1
ATOM 650 C CA . ARG A 1 82 ? 0.101 -5.157 0.271 1.00 95.19 82 ARG A CA 1
ATOM 651 C C . ARG A 1 82 ? -1.240 -5.748 0.680 1.00 95.19 82 ARG A C 1
ATOM 653 O O . ARG A 1 82 ? -2.068 -6.023 -0.183 1.00 95.19 82 ARG A O 1
ATOM 660 N N . ARG A 1 83 ? -1.499 -5.870 1.987 1.00 94.44 83 ARG A N 1
ATOM 661 C CA . ARG A 1 83 ? -2.808 -6.305 2.495 1.00 94.44 83 ARG A CA 1
ATOM 662 C C . ARG A 1 83 ? -3.926 -5.358 2.070 1.00 94.44 83 ARG A C 1
ATOM 664 O O . ARG A 1 83 ? -4.974 -5.836 1.647 1.00 94.44 83 ARG A O 1
ATOM 671 N N . CYS A 1 84 ? -3.716 -4.043 2.123 1.00 96.81 84 CYS A N 1
ATOM 672 C CA . CYS A 1 84 ? -4.717 -3.078 1.659 1.00 96.81 84 CYS A CA 1
ATOM 673 C C . CYS A 1 84 ? -4.997 -3.212 0.156 1.00 96.81 84 CYS A C 1
ATOM 675 O O . CYS A 1 84 ? -6.166 -3.238 -0.228 1.00 96.81 84 CYS A O 1
ATOM 677 N N . ILE A 1 85 ? -3.955 -3.357 -0.671 1.00 97.50 85 ILE A N 1
ATOM 678 C CA . ILE A 1 85 ? -4.090 -3.522 -2.127 1.00 97.50 85 ILE A CA 1
ATOM 679 C C . ILE A 1 85 ? -4.767 -4.857 -2.471 1.00 97.50 85 ILE A C 1
ATOM 681 O O . ILE A 1 85 ? -5.688 -4.875 -3.275 1.00 97.50 85 ILE A O 1
ATOM 685 N N . SER A 1 86 ? -4.386 -5.962 -1.822 1.00 96.00 86 SER A N 1
ATOM 686 C CA . SER A 1 86 ? -4.917 -7.310 -2.109 1.00 96.00 86 SER A CA 1
ATOM 687 C C . SER A 1 86 ? -6.420 -7.477 -1.861 1.00 96.00 86 SER A C 1
ATOM 689 O O . SER A 1 86 ? -7.029 -8.426 -2.343 1.00 96.00 86 SER A O 1
ATOM 691 N N . ARG A 1 87 ? -7.028 -6.563 -1.096 1.00 96.06 87 ARG A N 1
ATOM 692 C CA . ARG A 1 87 ? -8.474 -6.553 -0.846 1.00 96.06 87 ARG A CA 1
ATOM 693 C C . ARG A 1 87 ? -9.262 -5.958 -2.010 1.00 96.06 87 ARG A C 1
ATOM 695 O O . ARG A 1 87 ? -10.466 -6.183 -2.068 1.00 96.06 87 ARG A O 1
ATOM 702 N N . ILE A 1 88 ? -8.615 -5.178 -2.877 1.00 97.69 88 ILE A N 1
ATOM 703 C CA . ILE A 1 88 ? -9.252 -4.516 -4.017 1.00 97.69 88 ILE A CA 1
ATOM 704 C C . ILE A 1 88 ? -9.698 -5.576 -5.038 1.00 97.69 88 ILE A C 1
ATOM 706 O O . ILE A 1 88 ? -8.925 -6.497 -5.313 1.00 97.69 88 ILE A O 1
ATOM 710 N N . PRO A 1 89 ? -10.909 -5.465 -5.621 1.00 97.44 89 PRO A N 1
ATOM 711 C CA . PRO A 1 89 ? -11.380 -6.382 -6.650 1.00 97.44 89 PRO A CA 1
ATOM 712 C C . PRO A 1 89 ? -10.392 -6.510 -7.811 1.00 97.44 89 PRO A C 1
ATOM 714 O O . PRO A 1 89 ? -9.819 -5.525 -8.289 1.00 97.44 89 PRO A O 1
ATOM 717 N N . ARG A 1 90 ? -10.197 -7.745 -8.275 1.00 97.00 90 ARG A N 1
ATOM 718 C CA . ARG A 1 90 ? -9.179 -8.063 -9.280 1.00 97.00 90 ARG A CA 1
ATOM 719 C C . ARG A 1 90 ? -9.378 -7.303 -10.594 1.00 97.00 90 ARG A C 1
ATOM 721 O O . ARG A 1 90 ? -8.405 -6.794 -11.137 1.00 97.00 90 ARG A O 1
ATOM 728 N N . ASP A 1 91 ? -10.616 -7.133 -11.046 1.00 97.69 91 ASP A N 1
ATOM 729 C CA . ASP A 1 91 ? -10.945 -6.364 -12.253 1.00 97.69 91 ASP A CA 1
ATOM 730 C C . ASP A 1 91 ? -10.542 -4.881 -12.134 1.00 97.69 91 ASP A C 1
ATOM 732 O O . ASP A 1 91 ? -10.145 -4.240 -13.112 1.00 97.69 91 ASP A O 1
ATOM 736 N N . VAL A 1 92 ? -10.601 -4.317 -10.923 1.00 97.69 92 VAL A N 1
ATOM 737 C CA . VAL A 1 92 ? -10.150 -2.948 -10.656 1.00 97.69 92 VAL A CA 1
ATOM 738 C C . VAL A 1 92 ? -8.627 -2.863 -10.722 1.00 97.69 92 VAL A C 1
ATOM 740 O O . V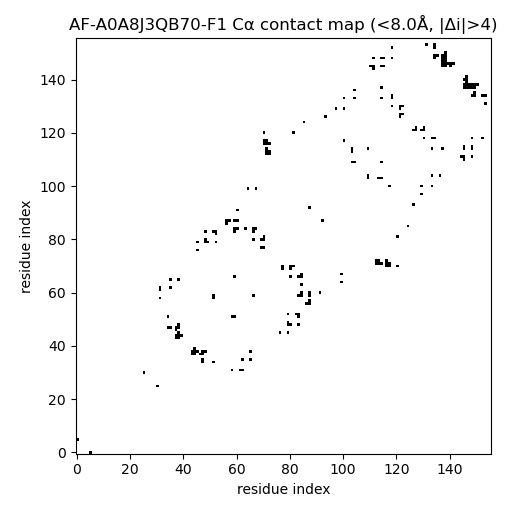AL A 1 92 ? -8.108 -1.918 -11.324 1.00 97.69 92 VAL A O 1
ATOM 743 N N . LEU A 1 93 ? -7.920 -3.834 -10.137 1.00 98.19 93 LEU A N 1
ATOM 744 C CA . LEU A 1 93 ? -6.456 -3.906 -10.176 1.00 98.19 93 LEU A CA 1
ATOM 745 C C . LEU A 1 93 ? -5.944 -4.080 -11.609 1.00 98.19 93 LEU A C 1
ATOM 747 O O . LEU A 1 93 ? -5.092 -3.307 -12.038 1.00 98.19 93 LEU A O 1
ATOM 751 N N . GLU A 1 94 ? -6.517 -5.014 -12.369 1.00 97.62 94 GLU A N 1
ATOM 752 C CA . GLU A 1 94 ? -6.173 -5.271 -13.775 1.00 97.62 94 GLU A CA 1
ATOM 753 C C . GLU A 1 94 ? -6.368 -4.035 -14.656 1.00 97.62 94 GLU A C 1
ATOM 755 O O . GLU A 1 94 ? -5.566 -3.770 -15.546 1.00 97.62 94 GLU A O 1
ATOM 760 N N . ARG A 1 95 ? -7.386 -3.217 -14.371 1.00 97.94 95 ARG A N 1
ATOM 761 C CA . ARG A 1 95 ? -7.633 -1.971 -15.105 1.00 97.94 95 ARG A CA 1
ATOM 762 C C . ARG A 1 95 ? -6.694 -0.826 -14.712 1.00 97.94 95 ARG A C 1
ATOM 764 O O . ARG A 1 95 ? -6.406 0.022 -15.552 1.00 97.94 95 ARG A O 1
ATOM 771 N N . LYS A 1 96 ? -6.282 -0.731 -13.442 1.00 97.81 96 LYS A N 1
ATOM 772 C CA . LYS A 1 96 ? -5.548 0.440 -12.918 1.00 97.81 96 LYS A CA 1
ATOM 773 C C . LYS A 1 96 ? -4.033 0.243 -12.857 1.00 97.81 96 LYS A C 1
ATOM 775 O O . LYS A 1 96 ? -3.299 1.161 -13.216 1.00 97.81 96 LYS A O 1
ATOM 780 N N . LEU A 1 97 ? -3.561 -0.921 -12.407 1.00 97.81 97 LEU A N 1
ATOM 781 C CA . LEU A 1 97 ? -2.135 -1.164 -12.170 1.00 97.81 97 LEU A CA 1
ATOM 782 C C . LEU A 1 97 ? -1.247 -1.028 -13.418 1.00 97.81 97 LEU A C 1
ATOM 784 O O . LEU A 1 97 ? -0.157 -0.478 -13.255 1.00 97.81 97 LEU A O 1
ATOM 788 N N . PRO A 1 98 ? -1.675 -1.404 -14.645 1.00 98.44 98 PRO A N 1
ATOM 789 C CA . PRO A 1 98 ? -0.855 -1.185 -15.838 1.00 98.44 98 PRO A CA 1
ATOM 790 C C . PRO A 1 98 ? -0.433 0.276 -16.022 1.00 98.44 98 PRO A C 1
ATOM 792 O O . PRO A 1 98 ? 0.713 0.557 -16.362 1.00 98.44 98 PRO A O 1
ATOM 795 N N . GLY A 1 99 ? -1.325 1.224 -15.712 1.00 98.00 99 GLY A N 1
ATOM 796 C CA . GLY A 1 99 ? -1.010 2.650 -15.781 1.00 98.00 99 GLY A CA 1
ATOM 797 C C . GLY A 1 99 ? 0.084 3.067 -14.794 1.00 98.00 99 GLY A C 1
ATOM 798 O O . GLY A 1 99 ? 0.972 3.836 -15.152 1.00 98.00 99 GLY A O 1
ATOM 799 N N . PHE A 1 100 ? 0.062 2.541 -13.567 1.00 97.56 100 PHE A N 1
ATOM 800 C CA . PHE A 1 100 ? 1.075 2.872 -12.560 1.00 97.56 100 PHE A CA 1
ATOM 801 C C . PHE A 1 100 ? 2.423 2.216 -12.853 1.00 97.56 100 PHE A C 1
ATOM 803 O O . PHE A 1 100 ? 3.460 2.861 -12.710 1.00 97.56 100 PHE A O 1
ATOM 810 N N . VAL A 1 101 ? 2.412 0.967 -13.322 1.00 97.69 101 VAL A N 1
ATOM 811 C CA . VAL A 1 101 ? 3.624 0.260 -13.755 1.00 97.69 101 VAL A CA 1
ATOM 812 C C . VAL A 1 101 ? 4.265 0.974 -14.945 1.00 97.69 101 VAL A C 1
ATOM 814 O O . VAL A 1 101 ? 5.468 1.217 -14.925 1.00 97.69 101 VAL A O 1
ATOM 817 N N . ALA A 1 102 ? 3.476 1.415 -15.928 1.00 97.94 102 ALA A N 1
ATOM 818 C CA . ALA A 1 102 ? 3.985 2.193 -17.055 1.00 97.94 102 ALA A CA 1
ATOM 819 C C . ALA A 1 102 ? 4.637 3.516 -16.610 1.00 97.94 102 ALA A C 1
ATOM 821 O O . ALA A 1 102 ? 5.697 3.881 -17.117 1.00 97.94 102 ALA A O 1
ATOM 822 N N . VAL A 1 103 ? 4.044 4.221 -15.636 1.00 96.81 103 VAL A N 1
ATOM 823 C CA . VAL A 1 103 ? 4.636 5.441 -15.054 1.00 96.81 103 VAL A CA 1
ATOM 824 C C . VAL A 1 103 ? 5.951 5.138 -14.332 1.00 96.81 103 VAL A C 1
ATOM 826 O O . VAL A 1 103 ? 6.916 5.881 -14.504 1.00 96.81 103 VAL A O 1
ATOM 829 N N . LEU A 1 104 ? 6.015 4.048 -13.562 1.00 96.19 104 LEU A N 1
ATOM 830 C CA . LEU A 1 104 ? 7.240 3.607 -12.891 1.00 96.19 104 LEU A CA 1
ATOM 831 C C . LEU A 1 104 ? 8.351 3.282 -13.900 1.00 96.19 104 LEU A C 1
ATOM 833 O O . LEU A 1 104 ? 9.478 3.746 -13.725 1.00 96.19 104 LEU A O 1
ATOM 837 N N . ILE A 1 105 ? 8.024 2.555 -14.972 1.00 96.88 105 ILE A N 1
ATOM 838 C CA . ILE A 1 105 ? 8.965 2.205 -16.045 1.00 96.88 105 ILE A CA 1
ATOM 839 C C . ILE A 1 105 ? 9.483 3.457 -16.762 1.00 96.88 105 ILE A C 1
ATOM 841 O O . ILE A 1 105 ? 10.681 3.586 -17.007 1.00 96.88 105 ILE A O 1
ATOM 845 N N . ALA A 1 106 ? 8.591 4.396 -17.084 1.00 96.75 106 ALA A N 1
ATOM 846 C CA . ALA A 1 106 ? 8.939 5.614 -17.812 1.00 96.75 106 ALA A CA 1
ATOM 847 C C . ALA A 1 106 ? 9.704 6.646 -16.963 1.00 96.75 106 ALA A C 1
ATOM 849 O O . ALA A 1 106 ? 10.249 7.605 -17.513 1.00 96.75 106 ALA A O 1
ATOM 850 N N . ASN A 1 107 ? 9.729 6.494 -15.637 1.00 94.62 107 ASN A N 1
ATOM 851 C CA . ASN A 1 107 ? 10.382 7.437 -14.742 1.00 94.62 107 ASN A CA 1
ATOM 852 C C . ASN A 1 107 ? 11.898 7.157 -14.651 1.00 94.62 107 ASN A C 1
ATOM 854 O O . ASN A 1 107 ? 12.302 6.172 -14.034 1.00 94.62 107 ASN A O 1
ATOM 858 N N . PRO A 1 108 ? 12.765 8.057 -15.159 1.00 90.81 108 PRO A N 1
ATOM 859 C CA . PRO A 1 108 ? 14.218 7.864 -15.139 1.00 90.81 108 PRO A CA 1
ATOM 860 C C . PRO A 1 108 ? 14.835 7.953 -13.736 1.00 90.81 108 PRO A C 1
ATOM 862 O O . PRO A 1 108 ? 16.032 7.740 -13.584 1.00 90.81 108 PRO A O 1
ATOM 865 N N . LYS A 1 109 ? 14.047 8.333 -12.722 1.00 91.75 109 LYS A N 1
ATOM 866 C CA . LYS A 1 109 ? 14.466 8.375 -11.317 1.00 91.75 109 LYS A CA 1
ATOM 867 C C . LYS A 1 109 ? 14.040 7.139 -10.526 1.00 91.75 109 LYS A C 1
ATOM 869 O O . LYS A 1 109 ? 14.318 7.092 -9.332 1.00 91.75 109 LYS A O 1
ATOM 874 N N . SER A 1 110 ? 13.320 6.202 -11.142 1.00 92.88 110 SER A N 1
ATOM 875 C CA . SER A 1 110 ? 13.005 4.926 -10.502 1.00 92.88 110 SER A CA 1
ATOM 876 C C . SER A 1 110 ? 14.296 4.162 -10.244 1.00 92.88 110 SER A C 1
ATOM 878 O O . SER A 1 110 ? 15.174 4.125 -11.103 1.00 92.88 110 SER A O 1
ATOM 880 N N . ASP A 1 111 ? 14.394 3.556 -9.069 1.00 94.06 111 ASP A N 1
ATOM 881 C CA . ASP A 1 111 ? 15.553 2.788 -8.640 1.00 94.06 111 ASP A CA 1
ATOM 882 C C . ASP A 1 111 ? 15.244 1.286 -8.587 1.00 94.06 111 ASP A C 1
ATOM 884 O O . ASP A 1 111 ? 14.126 0.822 -8.845 1.00 94.06 111 ASP A O 1
ATOM 888 N N . TYR A 1 112 ? 16.275 0.514 -8.259 1.00 94.94 112 TYR A N 1
ATOM 889 C CA . TYR A 1 112 ? 16.190 -0.927 -8.066 1.00 94.94 112 TYR A CA 1
ATOM 890 C C . TYR A 1 112 ? 15.095 -1.346 -7.072 1.00 94.94 112 TYR A C 1
ATOM 892 O O . TYR A 1 112 ? 14.349 -2.287 -7.353 1.00 94.94 112 TYR A O 1
ATOM 900 N N . GLU A 1 113 ? 14.959 -0.656 -5.934 1.00 94.38 113 GLU A N 1
ATOM 901 C CA . GLU A 1 113 ? 13.955 -1.016 -4.926 1.00 94.38 113 GLU A CA 1
ATOM 902 C C . GLU A 1 113 ? 12.542 -0.814 -5.477 1.00 94.38 113 GLU A C 1
ATOM 904 O O . GLU A 1 113 ? 11.718 -1.721 -5.363 1.00 94.38 113 GLU A O 1
ATOM 909 N N . ALA A 1 114 ? 12.269 0.298 -6.164 1.00 94.62 114 ALA A N 1
ATOM 910 C CA . ALA A 1 114 ? 10.966 0.543 -6.774 1.00 94.62 114 ALA A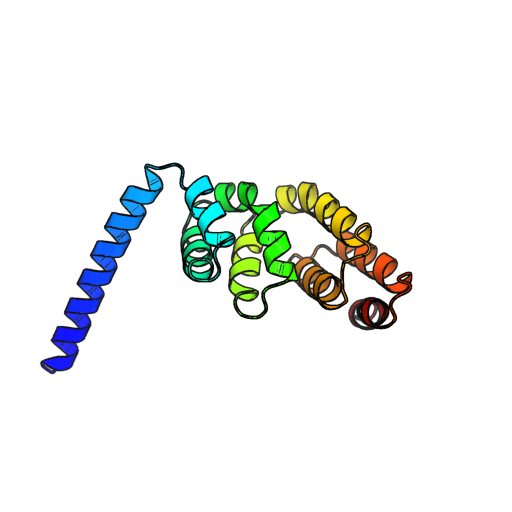 CA 1
ATOM 911 C C . ALA A 1 114 ? 10.570 -0.580 -7.754 1.00 94.62 114 ALA A C 1
ATOM 913 O O . ALA A 1 114 ? 9.446 -1.094 -7.692 1.00 94.62 114 ALA A O 1
ATOM 914 N N . TYR A 1 115 ? 11.498 -1.022 -8.610 1.00 96.56 115 TYR A N 1
ATOM 915 C CA . TYR A 1 115 ? 11.279 -2.157 -9.514 1.00 96.56 115 TYR A CA 1
ATOM 916 C C . TYR A 1 115 ? 11.067 -3.468 -8.754 1.00 96.56 115 TYR A C 1
ATOM 918 O O . TYR A 1 115 ? 10.068 -4.157 -8.976 1.00 96.56 115 TYR A O 1
ATOM 926 N N . ARG A 1 116 ? 11.963 -3.807 -7.820 1.00 96.12 116 ARG A N 1
ATOM 927 C CA . ARG A 1 116 ? 11.891 -5.052 -7.047 1.00 96.12 116 ARG A CA 1
ATOM 928 C C . ARG A 1 116 ? 10.593 -5.150 -6.252 1.00 96.12 116 ARG A C 1
ATOM 930 O O . ARG A 1 116 ? 9.930 -6.186 -6.278 1.00 96.12 116 ARG A O 1
ATOM 937 N N . ARG A 1 117 ? 10.189 -4.084 -5.559 1.00 95.50 117 ARG A N 1
ATOM 938 C CA . ARG A 1 117 ? 8.967 -4.081 -4.740 1.00 95.50 117 ARG A CA 1
ATOM 939 C C . ARG A 1 117 ? 7.703 -4.145 -5.573 1.00 95.50 117 ARG A C 1
ATOM 941 O O . ARG A 1 117 ? 6.760 -4.829 -5.165 1.00 95.50 117 ARG A O 1
ATOM 948 N N . THR A 1 118 ? 7.706 -3.501 -6.737 1.00 96.38 118 THR A N 1
ATOM 949 C CA . THR A 1 118 ? 6.606 -3.613 -7.696 1.00 96.38 118 THR A CA 1
ATOM 950 C C . THR A 1 118 ? 6.519 -5.036 -8.246 1.00 96.38 118 THR A C 1
ATOM 952 O O . THR A 1 118 ? 5.433 -5.608 -8.241 1.00 96.38 118 THR A O 1
ATOM 955 N N . ALA A 1 119 ? 7.640 -5.667 -8.609 1.00 96.81 119 ALA A N 1
ATOM 956 C CA . ALA A 1 119 ? 7.662 -7.061 -9.057 1.00 96.81 119 ALA A CA 1
ATOM 957 C C . ALA A 1 119 ? 7.133 -8.023 -7.977 1.00 96.81 119 ALA A C 1
ATOM 959 O O . ALA A 1 119 ? 6.278 -8.870 -8.239 1.00 96.81 119 ALA A O 1
ATOM 960 N N . GLU A 1 120 ? 7.567 -7.848 -6.726 1.00 96.12 120 GLU A N 1
ATOM 961 C CA . GLU A 1 120 ? 7.055 -8.613 -5.586 1.00 96.12 120 GLU A CA 1
ATOM 962 C C . GLU A 1 120 ? 5.541 -8.414 -5.376 1.00 96.12 120 GLU A C 1
ATOM 964 O O . GLU A 1 120 ? 4.842 -9.382 -5.071 1.00 96.12 120 GLU A O 1
ATOM 969 N N . LEU A 1 121 ? 5.029 -7.186 -5.542 1.00 96.38 121 LEU A N 1
ATOM 970 C CA . LEU A 1 121 ? 3.596 -6.885 -5.461 1.00 96.38 121 LEU A CA 1
ATOM 971 C C . LEU A 1 121 ? 2.817 -7.567 -6.592 1.00 96.38 121 LEU A C 1
ATOM 973 O O . LEU A 1 121 ? 1.823 -8.231 -6.320 1.00 96.38 121 LEU A O 1
ATOM 977 N N . LEU A 1 122 ? 3.260 -7.438 -7.843 1.00 97.00 122 LEU A N 1
ATOM 978 C CA . LEU A 1 122 ? 2.583 -8.044 -8.995 1.00 97.00 122 LEU A CA 1
ATOM 979 C C . LEU A 1 122 ? 2.554 -9.571 -8.895 1.00 97.00 122 LEU A C 1
ATOM 981 O O . LEU A 1 122 ? 1.535 -10.188 -9.200 1.00 97.00 122 LEU A O 1
ATOM 985 N N . ARG A 1 123 ? 3.634 -10.175 -8.385 1.00 96.25 123 ARG A N 1
ATOM 986 C CA . ARG A 1 123 ? 3.677 -11.609 -8.083 1.00 96.25 123 ARG A CA 1
ATOM 987 C C . ARG A 1 123 ? 2.681 -11.995 -6.989 1.00 96.25 123 ARG A C 1
ATOM 989 O O . ARG A 1 123 ? 1.976 -12.983 -7.148 1.00 96.25 123 ARG A O 1
ATOM 996 N N . LEU A 1 124 ? 2.600 -11.220 -5.902 1.00 95.69 124 LEU A N 1
ATOM 997 C CA . LEU A 1 124 ? 1.618 -11.443 -4.831 1.00 95.69 124 LEU A CA 1
ATOM 998 C C . LEU A 1 124 ? 0.173 -11.381 -5.351 1.00 95.69 124 LEU A C 1
ATOM 1000 O O . LEU A 1 124 ? -0.679 -12.120 -4.871 1.00 95.69 124 LEU A O 1
ATOM 1004 N N . LEU A 1 125 ? -0.099 -10.492 -6.306 1.00 96.38 125 LEU A N 1
ATOM 1005 C CA . LEU A 1 125 ? -1.417 -10.311 -6.917 1.00 96.38 125 LEU A CA 1
ATOM 1006 C C . LEU A 1 125 ? -1.688 -11.279 -8.083 1.00 96.38 125 LEU A C 1
ATOM 1008 O O . LEU A 1 125 ? -2.740 -11.183 -8.712 1.00 96.38 125 LEU A O 1
ATOM 1012 N N . GLU A 1 126 ? -0.754 -12.188 -8.385 1.00 96.94 126 GLU A N 1
ATOM 1013 C CA . GLU A 1 126 ? -0.837 -13.142 -9.498 1.00 96.94 126 GLU A CA 1
ATOM 1014 C C . GLU A 1 126 ? -1.090 -12.462 -10.860 1.00 96.94 126 GLU A C 1
ATOM 1016 O O . GLU A 1 126 ? -1.855 -12.950 -11.700 1.00 96.94 126 GLU A O 1
ATOM 1021 N N . MET A 1 127 ? -0.454 -11.308 -11.084 1.00 96.94 127 MET A N 1
ATOM 1022 C CA . MET A 1 127 ? -0.554 -10.523 -12.318 1.00 96.94 127 MET A CA 1
ATOM 1023 C C . MET A 1 127 ? 0.627 -10.820 -13.246 1.00 96.94 127 MET A C 1
ATOM 1025 O O . MET A 1 127 ? 1.464 -9.955 -13.494 1.00 96.94 127 MET A O 1
ATOM 1029 N N . GLY A 1 128 ? 0.701 -12.067 -13.721 1.00 96.88 128 GLY A N 1
ATOM 1030 C CA . GLY A 1 128 ? 1.838 -12.593 -14.486 1.00 96.88 128 GLY A CA 1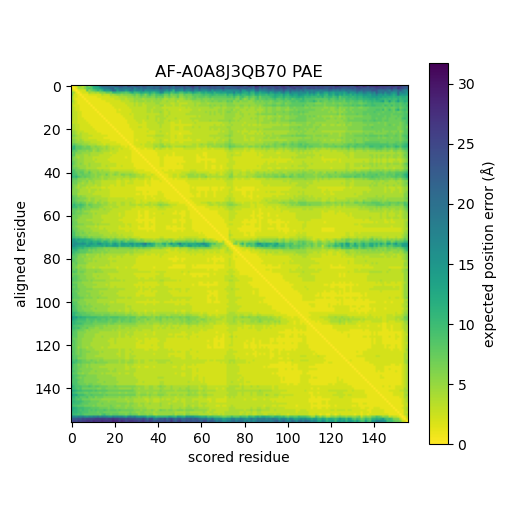
ATOM 1031 C C . GLY A 1 128 ? 2.198 -11.771 -15.725 1.00 96.88 128 GLY A C 1
ATOM 1032 O O . GLY A 1 128 ? 3.367 -11.448 -15.908 1.00 96.88 128 GLY A O 1
ATOM 1033 N N . ASP A 1 129 ? 1.207 -11.363 -16.520 1.00 97.00 129 ASP A N 1
ATOM 1034 C CA . ASP A 1 129 ? 1.449 -10.582 -17.742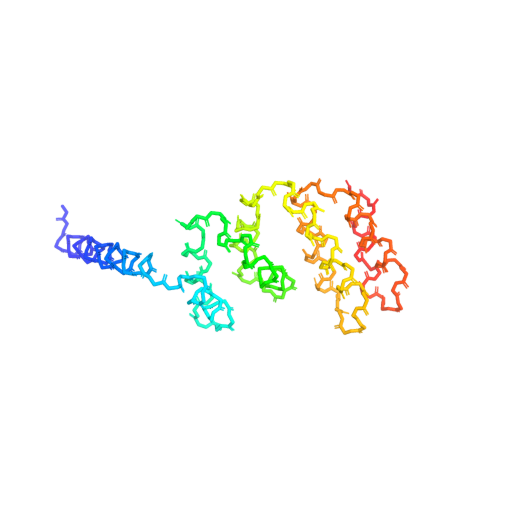 1.00 97.00 129 ASP A CA 1
ATOM 1035 C C . ASP A 1 129 ? 2.091 -9.225 -17.420 1.00 97.00 129 ASP A C 1
ATOM 1037 O O . ASP A 1 129 ? 3.132 -8.871 -17.968 1.00 97.00 129 ASP A O 1
ATOM 1041 N N . LEU A 1 130 ? 1.532 -8.502 -16.444 1.00 97.94 130 LEU A N 1
ATOM 1042 C CA . LEU A 1 130 ? 2.056 -7.203 -16.021 1.00 97.94 130 LEU A CA 1
ATOM 1043 C C . LEU A 1 130 ? 3.421 -7.324 -15.319 1.00 97.94 130 LEU A C 1
ATOM 1045 O O . LEU A 1 130 ? 4.264 -6.434 -15.429 1.00 97.94 130 LEU A O 1
ATOM 1049 N N . LEU A 1 131 ? 3.656 -8.428 -14.601 1.00 98.06 131 LEU A N 1
ATOM 1050 C CA . LEU A 1 131 ? 4.970 -8.750 -14.049 1.00 98.06 131 LEU A CA 1
ATOM 1051 C C . LEU A 1 131 ? 5.991 -8.969 -15.172 1.00 98.06 131 LEU A C 1
ATOM 1053 O O . LEU A 1 131 ? 7.089 -8.427 -15.085 1.00 98.06 131 LEU A O 1
ATOM 1057 N N . SER A 1 132 ? 5.629 -9.706 -16.225 1.00 97.69 132 SER A N 1
ATOM 1058 C CA . SER A 1 132 ? 6.498 -9.925 -17.387 1.00 97.69 132 SER A CA 1
ATOM 1059 C C . SER A 1 132 ? 6.879 -8.602 -18.050 1.00 97.69 132 SER A C 1
ATOM 1061 O O . SER A 1 132 ? 8.057 -8.378 -18.310 1.00 97.69 132 SER A O 1
ATOM 1063 N N . GLU A 1 133 ? 5.921 -7.690 -18.241 1.00 97.94 133 GLU A N 1
ATOM 1064 C CA . GLU A 1 133 ? 6.189 -6.358 -18.803 1.00 97.94 133 GLU A CA 1
ATOM 1065 C C . GLU A 1 133 ? 7.208 -5.565 -17.967 1.00 97.94 133 GLU A C 1
ATOM 1067 O O . GLU A 1 133 ? 8.145 -4.973 -18.510 1.00 97.94 133 GLU A O 1
ATOM 1072 N N . LEU A 1 134 ? 7.063 -5.575 -16.637 1.00 98.00 134 LEU A N 1
ATOM 1073 C CA . LEU A 1 134 ? 8.004 -4.913 -15.732 1.00 98.00 134 LEU A CA 1
ATOM 1074 C C . LEU A 1 134 ? 9.404 -5.543 -15.796 1.00 98.00 134 LEU A C 1
ATOM 1076 O O . LEU A 1 134 ? 10.403 -4.825 -15.780 1.00 98.00 134 LEU A O 1
ATOM 1080 N N . VAL A 1 135 ? 9.479 -6.872 -15.852 1.00 98.12 135 VAL A N 1
ATOM 1081 C CA . VAL A 1 135 ? 10.733 -7.637 -15.917 1.00 98.12 135 VAL A CA 1
ATOM 1082 C C . VAL A 1 135 ? 11.461 -7.384 -17.240 1.00 98.12 135 VAL A C 1
ATOM 1084 O O . VAL A 1 135 ? 12.673 -7.164 -17.232 1.00 98.12 135 VAL A O 1
ATOM 1087 N N . ASP A 1 136 ? 10.743 -7.344 -18.361 1.00 97.88 136 ASP A N 1
ATOM 1088 C CA . ASP A 1 136 ? 11.318 -7.022 -19.670 1.00 97.88 136 ASP A CA 1
ATOM 1089 C C . ASP A 1 136 ? 11.851 -5.583 -19.703 1.00 97.88 136 ASP A C 1
ATOM 1091 O O . ASP A 1 136 ? 12.960 -5.332 -20.185 1.00 97.88 136 ASP A O 1
ATOM 1095 N N . ALA A 1 137 ? 11.113 -4.635 -19.117 1.00 97.75 137 ALA A N 1
ATOM 1096 C CA . ALA A 1 137 ? 11.586 -3.264 -18.954 1.00 97.75 137 ALA A CA 1
ATOM 1097 C C . ALA A 1 137 ? 12.841 -3.188 -18.066 1.00 97.75 137 ALA A C 1
ATOM 1099 O O . ALA A 1 137 ? 13.800 -2.494 -18.411 1.00 97.75 137 ALA A O 1
ATOM 1100 N N . ALA A 1 138 ? 12.871 -3.942 -16.963 1.00 97.69 138 ALA A N 1
ATOM 1101 C CA . ALA A 1 138 ? 14.024 -4.012 -16.072 1.00 97.69 138 ALA A CA 1
ATOM 1102 C C . ALA A 1 138 ? 15.271 -4.554 -16.790 1.00 97.69 138 ALA A C 1
ATOM 1104 O O . ALA A 1 138 ? 16.353 -3.989 -16.640 1.00 97.69 138 ALA A O 1
ATOM 1105 N N . ALA A 1 139 ? 15.123 -5.588 -17.628 1.00 97.50 139 ALA A N 1
ATOM 1106 C CA . ALA A 1 139 ? 16.215 -6.184 -18.405 1.00 97.50 139 ALA A CA 1
ATOM 1107 C C . ALA A 1 139 ? 16.860 -5.193 -19.390 1.00 97.50 139 ALA A C 1
ATOM 1109 O O . ALA A 1 139 ? 18.062 -5.269 -19.658 1.00 97.50 139 ALA A O 1
ATOM 1110 N N . MET A 1 140 ? 16.065 -4.251 -19.903 1.00 96.81 140 MET A N 1
ATOM 1111 C CA . MET A 1 140 ? 16.495 -3.213 -20.842 1.00 96.81 140 MET A CA 1
ATOM 1112 C C . MET A 1 140 ? 17.007 -1.939 -20.155 1.00 96.81 140 MET A C 1
ATOM 1114 O O . MET A 1 140 ? 17.453 -1.014 -20.840 1.00 96.81 140 MET A O 1
ATOM 1118 N N . SER A 1 141 ? 16.961 -1.868 -18.821 1.00 97.12 141 SER A N 1
ATOM 1119 C CA . SER A 1 141 ? 17.412 -0.694 -18.075 1.00 97.12 141 SER A CA 1
ATOM 1120 C C . SER A 1 141 ? 18.915 -0.443 -18.269 1.00 97.12 141 SER A C 1
ATOM 1122 O O . SER A 1 141 ? 19.708 -1.394 -18.251 1.00 97.12 141 SER A O 1
ATOM 1124 N N . PRO A 1 142 ? 19.359 0.822 -18.418 1.00 95.25 142 PRO A N 1
ATOM 1125 C CA . PRO A 1 142 ? 20.783 1.153 -18.413 1.00 95.25 142 PRO A CA 1
ATOM 1126 C C . PRO A 1 142 ? 21.433 0.915 -17.040 1.00 95.25 142 PRO A C 1
ATOM 1128 O O . PRO A 1 142 ? 22.635 0.648 -16.977 1.00 95.25 142 PRO A O 1
ATOM 1131 N N . ASP A 1 143 ? 20.648 0.944 -15.962 1.00 96.81 143 ASP A N 1
ATOM 1132 C CA . ASP A 1 143 ? 21.096 0.680 -14.596 1.00 96.81 143 ASP A CA 1
ATOM 1133 C C . ASP A 1 143 ? 21.328 -0.826 -14.379 1.00 96.81 143 ASP A C 1
ATOM 1135 O O . ASP A 1 143 ? 20.452 -1.648 -14.658 1.00 96.81 143 ASP A O 1
ATOM 1139 N N . SER A 1 144 ? 22.527 -1.196 -13.915 1.00 96.62 144 SER A N 1
ATOM 1140 C CA . SER A 1 144 ? 22.870 -2.591 -13.626 1.00 96.62 144 SER A CA 1
ATOM 1141 C C . SER A 1 144 ? 22.030 -3.196 -12.521 1.00 96.62 144 SER A C 1
ATOM 1143 O O . SER A 1 144 ? 21.680 -4.368 -12.637 1.00 96.62 144 SER A O 1
ATOM 1145 N N . ASP A 1 145 ? 21.685 -2.413 -11.507 1.00 96.94 145 ASP A N 1
ATOM 1146 C CA . ASP A 1 145 ? 21.013 -2.913 -10.315 1.00 96.94 145 ASP A CA 1
ATOM 1147 C C . ASP A 1 145 ? 19.562 -3.242 -10.676 1.00 96.94 145 ASP A C 1
ATOM 1149 O O . ASP A 1 145 ? 19.059 -4.320 -10.373 1.00 96.94 145 ASP A O 1
ATOM 1153 N N . ILE A 1 146 ? 18.908 -2.384 -11.467 1.00 97.50 146 ILE A N 1
ATOM 1154 C CA . ILE A 1 146 ? 17.565 -2.659 -12.004 1.00 97.50 146 ILE A CA 1
ATOM 1155 C C . ILE A 1 146 ? 17.557 -3.935 -12.864 1.00 97.50 146 ILE A C 1
ATOM 1157 O O . ILE A 1 146 ? 16.616 -4.724 -12.762 1.00 97.50 146 ILE A O 1
ATOM 1161 N N . ARG A 1 147 ? 18.601 -4.200 -13.667 1.00 97.50 147 ARG A N 1
ATOM 1162 C CA . ARG A 1 147 ? 18.682 -5.444 -14.459 1.00 97.50 147 ARG A CA 1
ATOM 1163 C C . ARG A 1 147 ? 18.729 -6.707 -13.591 1.00 97.50 147 ARG A C 1
ATOM 1165 O O . ARG A 1 147 ? 18.297 -7.758 -14.065 1.00 97.50 147 ARG A O 1
ATOM 1172 N N . GLU A 1 148 ? 19.191 -6.634 -12.339 1.00 96.88 148 GLU A N 1
ATOM 1173 C CA . GLU A 1 148 ? 19.149 -7.779 -11.414 1.00 96.88 148 GLU A CA 1
ATOM 1174 C C . GLU A 1 148 ? 17.711 -8.226 -11.122 1.00 96.88 148 GLU A C 1
ATOM 1176 O O . GLU A 1 148 ? 17.454 -9.424 -11.007 1.00 96.88 148 GLU A O 1
ATOM 1181 N N . VAL A 1 149 ? 16.746 -7.298 -11.112 1.00 96.81 149 VAL A N 1
ATOM 1182 C CA . VAL A 1 149 ? 15.320 -7.632 -10.943 1.00 96.81 149 VAL A CA 1
ATOM 1183 C C . VAL A 1 149 ? 14.845 -8.560 -12.059 1.00 96.81 149 VAL A C 1
ATOM 1185 O O . VAL A 1 149 ? 14.115 -9.513 -11.795 1.00 96.81 149 VAL A O 1
ATOM 1188 N N . ALA A 1 150 ? 15.290 -8.347 -13.301 1.00 95.88 150 ALA A N 1
ATOM 1189 C CA . ALA A 1 150 ? 14.927 -9.244 -14.391 1.00 95.88 150 ALA A CA 1
ATOM 1190 C C . ALA A 1 150 ? 15.463 -10.665 -14.159 1.00 95.88 150 ALA A C 1
ATOM 1192 O O . ALA A 1 150 ? 14.740 -11.642 -14.342 1.00 95.88 150 ALA A O 1
ATOM 1193 N N . VAL A 1 151 ? 16.707 -10.789 -13.691 1.00 94.88 151 VAL A N 1
ATOM 1194 C CA . VAL A 1 151 ? 17.335 -12.089 -13.405 1.00 94.88 151 VAL A CA 1
ATOM 1195 C C . VAL A 1 151 ? 16.608 -12.831 -12.281 1.00 94.88 151 VAL A C 1
ATOM 1197 O O . VAL A 1 151 ? 16.388 -14.041 -12.391 1.00 94.88 151 VAL A O 1
ATOM 1200 N N . ASP A 1 152 ? 16.219 -12.111 -11.229 1.00 95.31 152 ASP A N 1
ATOM 1201 C CA . ASP A 1 152 ? 15.536 -12.667 -10.060 1.00 95.31 152 ASP A CA 1
ATOM 1202 C C . ASP A 1 152 ? 14.131 -13.190 -10.394 1.00 95.31 152 ASP A C 1
ATOM 1204 O O . ASP A 1 152 ? 13.704 -14.206 -9.841 1.00 95.31 152 ASP A O 1
ATOM 1208 N N . PHE A 1 153 ? 13.416 -12.521 -11.305 1.00 94.50 153 PHE A N 1
ATOM 1209 C CA . PHE A 1 153 ? 12.007 -12.805 -11.591 1.00 94.50 153 PHE A CA 1
ATOM 1210 C C . PHE A 1 153 ? 11.754 -13.547 -12.917 1.00 94.50 153 PHE A C 1
ATOM 1212 O O . PHE A 1 153 ? 10.670 -14.089 -13.080 1.00 94.50 153 PHE A O 1
ATOM 1219 N N . GLN A 1 154 ? 12.727 -13.673 -13.830 1.00 84.62 154 GLN A N 1
ATOM 1220 C CA . GLN A 1 154 ? 12.602 -14.527 -15.033 1.00 84.62 154 GLN A CA 1
ATOM 1221 C C . GLN A 1 154 ? 12.674 -16.036 -14.739 1.00 84.62 154 GLN A C 1
ATOM 1223 O O . GLN A 1 154 ? 12.378 -16.854 -15.609 1.00 84.62 154 GLN A O 1
ATOM 1228 N N . ARG A 1 155 ? 13.140 -16.426 -13.546 1.00 64.25 155 ARG A N 1
ATOM 1229 C CA . ARG A 1 155 ? 13.413 -17.828 -13.174 1.00 64.25 155 ARG A CA 1
ATOM 1230 C C . ARG A 1 155 ? 12.378 -18.450 -12.231 1.00 64.25 155 ARG A C 1
ATOM 1232 O O . ARG A 1 155 ? 12.553 -19.613 -11.867 1.00 64.25 155 ARG A O 1
ATOM 1239 N N . GLY A 1 156 ? 11.372 -17.692 -11.799 1.00 54.84 156 GLY A N 1
ATOM 1240 C CA . GLY A 1 156 ? 10.336 -18.123 -10.852 1.00 54.84 156 GLY A CA 1
ATOM 1241 C C . GLY A 1 156 ? 8.962 -18.133 -11.490 1.00 54.84 156 GLY A C 1
ATOM 1242 O O . GLY A 1 156 ? 8.164 -19.001 -11.080 1.00 54.84 156 GLY A O 1
#

pLDDT: mean 94.18, std 5.98, range [54.84, 98.44]